Protein AF-A0A3N5TVV4-F1 (afdb_monomer_lite)

Structure (mmCIF, N/CA/C/O backbone):
data_AF-A0A3N5TVV4-F1
#
_entry.id   AF-A0A3N5TVV4-F1
#
loop_
_atom_site.group_PDB
_atom_site.id
_atom_site.type_symbol
_atom_site.label_atom_id
_atom_site.label_alt_id
_atom_site.label_comp_id
_atom_site.label_asym_id
_atom_site.label_entity_id
_atom_site.label_seq_id
_atom_site.pdbx_PDB_ins_code
_atom_site.Cartn_x
_atom_site.Cartn_y
_atom_site.Cartn_z
_atom_site.occupancy
_atom_site.B_iso_or_equiv
_atom_site.auth_seq_id
_atom_site.auth_comp_id
_atom_site.auth_asym_id
_atom_site.auth_atom_id
_atom_site.pdbx_PDB_model_num
ATOM 1 N N . MET A 1 1 ? 27.345 17.791 -16.452 1.00 72.62 1 MET A N 1
ATOM 2 C CA . MET A 1 1 ? 25.923 17.849 -16.060 1.00 72.62 1 MET A CA 1
ATOM 3 C C . MET A 1 1 ? 25.326 16.480 -16.303 1.00 72.62 1 MET A C 1
ATOM 5 O O . MET A 1 1 ? 25.605 15.904 -17.347 1.00 72.62 1 MET A O 1
ATOM 9 N N . THR A 1 2 ? 24.606 15.937 -15.328 1.00 82.25 2 THR A N 1
ATOM 10 C CA . THR A 1 2 ? 23.923 14.644 -15.451 1.00 82.25 2 THR A CA 1
ATOM 11 C C . THR A 1 2 ? 22.643 14.856 -16.248 1.00 82.25 2 THR A C 1
ATOM 13 O O . THR A 1 2 ? 21.845 15.701 -15.862 1.00 82.25 2 THR A O 1
ATOM 16 N N . THR A 1 3 ? 22.464 14.133 -17.352 1.00 88.31 3 THR A N 1
ATOM 17 C CA . THR A 1 3 ? 21.211 14.148 -18.117 1.00 88.31 3 THR A CA 1
ATOM 18 C C . THR A 1 3 ? 20.148 13.372 -17.349 1.00 88.31 3 THR A C 1
ATOM 20 O O . THR A 1 3 ? 20.366 12.211 -16.991 1.00 88.31 3 THR A O 1
ATOM 23 N N . TYR A 1 4 ? 19.012 14.002 -17.078 1.00 91.94 4 TYR A N 1
ATOM 24 C CA . TYR A 1 4 ? 17.874 13.350 -16.444 1.00 91.94 4 TYR A CA 1
ATOM 25 C C . TYR A 1 4 ? 17.132 12.468 -17.454 1.00 91.94 4 TYR A C 1
ATOM 27 O O . TYR A 1 4 ? 17.113 12.736 -18.652 1.00 91.94 4 TYR A O 1
ATOM 35 N N . ILE A 1 5 ? 16.475 11.407 -16.978 1.00 90.69 5 ILE A N 1
ATOM 36 C CA . ILE A 1 5 ? 15.809 10.419 -17.849 1.00 90.69 5 ILE A CA 1
ATOM 37 C C . ILE A 1 5 ? 14.730 11.077 -18.736 1.00 90.69 5 ILE A C 1
ATOM 39 O O . ILE A 1 5 ? 14.562 10.685 -19.887 1.00 90.69 5 ILE A O 1
ATOM 43 N N . HIS A 1 6 ? 14.052 12.115 -18.233 1.00 92.69 6 HIS A N 1
ATOM 44 C CA . HIS A 1 6 ? 13.034 12.866 -18.978 1.00 92.69 6 HIS A CA 1
ATOM 45 C C . HIS A 1 6 ? 13.604 13.788 -20.069 1.00 92.69 6 HIS A C 1
ATOM 47 O O . HIS A 1 6 ? 12.857 14.259 -20.920 1.00 92.69 6 HIS A O 1
ATOM 53 N N . GLU A 1 7 ? 14.913 14.049 -20.061 1.00 93.75 7 GLU A N 1
ATOM 54 C CA . GLU A 1 7 ? 15.602 14.846 -21.085 1.00 93.75 7 GLU A CA 1
ATOM 55 C C . GLU A 1 7 ? 16.043 13.986 -22.280 1.00 93.75 7 GLU A C 1
ATOM 57 O O . GLU A 1 7 ? 16.518 14.503 -23.294 1.00 93.75 7 GLU A O 1
ATOM 62 N N . LEU A 1 8 ? 15.906 12.661 -22.181 1.00 90.38 8 LEU A N 1
ATOM 63 C CA . LEU A 1 8 ? 16.237 11.749 -23.265 1.00 90.38 8 LEU A CA 1
ATOM 64 C C . LEU A 1 8 ? 15.207 11.876 -24.387 1.00 90.38 8 LEU A C 1
ATOM 66 O O . LEU A 1 8 ? 14.003 11.845 -24.155 1.00 90.38 8 LEU A O 1
ATOM 70 N N . LYS A 1 9 ? 15.682 11.922 -25.633 1.00 91.44 9 LYS A N 1
ATOM 71 C CA . LYS A 1 9 ? 14.825 12.004 -26.828 1.00 91.44 9 LYS A CA 1
ATOM 72 C C . LYS A 1 9 ? 13.802 10.865 -26.921 1.00 91.44 9 LYS A C 1
ATOM 74 O O . LYS A 1 9 ? 12.742 11.039 -27.510 1.00 91.44 9 LYS A O 1
ATOM 79 N N . GLU A 1 10 ? 14.147 9.699 -26.383 1.00 90.12 10 GLU A N 1
ATOM 80 C CA . GLU A 1 10 ? 13.284 8.518 -26.384 1.00 90.12 10 GLU A CA 1
ATOM 81 C C . GLU A 1 10 ? 12.282 8.511 -25.225 1.00 90.12 10 GLU A C 1
ATOM 83 O O . GLU A 1 10 ? 11.463 7.607 -25.163 1.00 90.12 10 GLU A O 1
ATOM 88 N N . TRP A 1 11 ? 12.292 9.496 -24.321 1.00 91.12 11 TRP A N 1
ATOM 89 C CA . TRP A 1 11 ? 11.277 9.606 -23.277 1.00 91.12 11 TRP A CA 1
ATOM 90 C C . TRP A 1 11 ? 9.881 9.859 -23.880 1.00 91.12 11 TRP A C 1
ATOM 92 O O . TRP A 1 11 ? 9.746 10.717 -24.754 1.00 91.12 11 TRP A O 1
ATOM 102 N N . PRO A 1 12 ? 8.815 9.178 -23.411 1.00 92.19 12 PRO A N 1
ATOM 103 C CA . PRO A 1 12 ? 8.775 8.109 -22.401 1.00 92.19 12 PRO A CA 1
ATOM 104 C C . PRO A 1 12 ? 8.835 6.686 -23.006 1.00 92.19 12 PRO A C 1
ATOM 106 O O . PRO A 1 12 ? 8.533 5.708 -22.327 1.00 92.19 12 PRO A O 1
ATOM 109 N N . GLY A 1 13 ? 9.158 6.551 -24.293 1.00 90.81 13 GLY A N 1
ATOM 110 C CA . GLY A 1 13 ? 9.218 5.303 -25.060 1.00 90.81 13 GLY A CA 1
ATOM 111 C C . GLY A 1 13 ? 10.400 4.399 -24.701 1.00 90.81 13 GLY A C 1
ATOM 112 O O . GLY A 1 13 ? 11.268 4.132 -25.529 1.00 90.81 13 GLY A O 1
ATOM 113 N N . PHE A 1 14 ? 10.418 3.898 -23.468 1.00 85.50 14 PHE A N 1
ATOM 114 C CA . PHE A 1 14 ? 11.456 2.995 -22.981 1.00 85.50 14 PHE A CA 1
ATOM 115 C C . PHE A 1 14 ? 11.518 1.682 -23.761 1.00 85.50 14 PHE A C 1
ATOM 117 O O . PHE A 1 14 ? 10.499 1.073 -24.089 1.00 85.50 14 PHE A O 1
ATOM 124 N N . ARG A 1 15 ? 12.742 1.188 -23.962 1.00 86.75 15 ARG A N 1
ATOM 125 C CA . ARG A 1 15 ? 13.019 -0.157 -24.475 1.00 86.75 15 ARG A CA 1
ATOM 126 C C . ARG A 1 15 ? 13.802 -0.925 -23.416 1.00 86.75 15 ARG A C 1
ATOM 128 O O . ARG A 1 15 ? 14.759 -0.394 -22.859 1.00 86.75 15 ARG A O 1
ATOM 135 N N . TRP A 1 16 ? 13.422 -2.169 -23.146 1.00 86.00 16 TRP A N 1
ATOM 136 C CA . TRP A 1 16 ? 14.130 -3.039 -22.204 1.00 86.00 16 TRP A CA 1
ATOM 137 C C . TRP A 1 16 ? 14.304 -4.445 -22.776 1.00 86.00 16 TRP A C 1
ATOM 139 O O . TRP A 1 16 ? 13.534 -4.885 -23.627 1.00 86.00 16 TRP A O 1
ATOM 149 N N . ASP A 1 17 ? 15.325 -5.160 -22.299 1.00 91.25 17 ASP A N 1
ATOM 150 C CA . ASP A 1 17 ? 15.506 -6.576 -22.617 1.00 91.25 17 ASP A CA 1
ATOM 151 C C . ASP A 1 17 ? 14.657 -7.423 -21.663 1.00 91.25 17 ASP A C 1
ATOM 153 O O . ASP A 1 17 ? 14.928 -7.521 -20.460 1.00 91.25 17 ASP A O 1
ATOM 157 N N . GLU A 1 18 ? 13.623 -8.057 -22.207 1.00 90.56 18 GLU A N 1
ATOM 158 C CA . GLU A 1 18 ? 12.730 -8.935 -21.454 1.00 90.56 18 GLU A CA 1
ATOM 159 C C . GLU A 1 18 ? 13.472 -10.073 -20.750 1.00 90.56 18 GLU A C 1
ATOM 161 O O . GLU A 1 18 ? 13.077 -10.466 -19.655 1.00 90.56 18 GLU A O 1
ATOM 166 N N . ARG A 1 19 ? 14.574 -10.579 -21.314 1.00 92.94 19 ARG A N 1
ATOM 167 C CA . ARG A 1 19 ? 15.352 -11.681 -20.722 1.00 92.94 19 ARG A CA 1
ATOM 168 C C . ARG A 1 19 ? 16.042 -11.238 -19.439 1.00 92.94 19 ARG A C 1
ATOM 170 O O . ARG A 1 19 ? 16.110 -12.003 -18.475 1.00 92.94 19 ARG A O 1
ATOM 177 N N . VAL A 1 20 ? 16.520 -9.993 -19.412 1.00 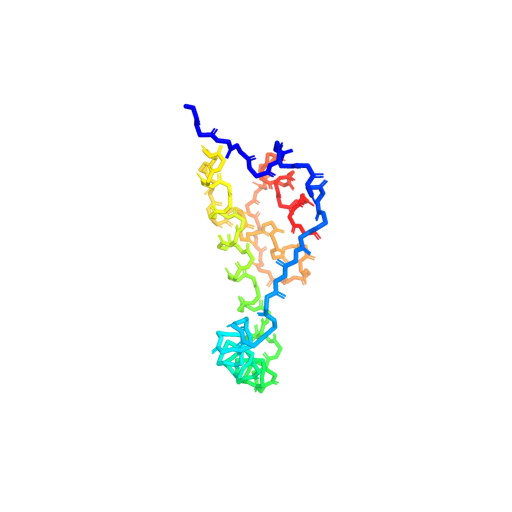92.00 20 VAL A N 1
ATOM 178 C CA . VAL A 1 20 ? 17.126 -9.387 -18.220 1.00 92.00 20 VAL A CA 1
ATOM 179 C C . VAL A 1 20 ? 16.054 -9.169 -17.154 1.00 92.00 20 VAL A C 1
ATOM 181 O O . VAL A 1 20 ? 16.234 -9.588 -16.010 1.00 92.00 20 VAL A O 1
ATOM 184 N N . GLY A 1 21 ? 14.904 -8.603 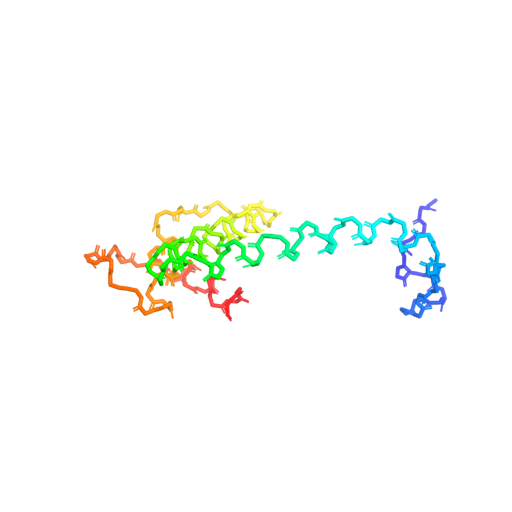-17.534 1.00 91.25 21 GLY A N 1
ATOM 185 C CA . GLY A 1 21 ? 13.779 -8.391 -16.618 1.00 91.25 21 GLY A CA 1
ATOM 186 C C . GLY A 1 21 ? 13.219 -9.698 -16.045 1.00 91.25 21 GLY A C 1
ATOM 187 O O . GLY A 1 21 ? 13.018 -9.818 -14.835 1.00 91.25 21 GLY A O 1
ATOM 188 N N . ALA A 1 22 ? 13.032 -10.715 -16.888 1.00 92.44 22 ALA A N 1
ATOM 189 C CA . ALA A 1 22 ? 12.461 -12.005 -16.510 1.00 92.44 22 ALA A CA 1
ATOM 190 C C . ALA A 1 22 ? 13.268 -12.709 -15.410 1.00 92.44 22 ALA A C 1
ATOM 192 O O . ALA A 1 22 ? 12.675 -13.284 -14.494 1.00 92.44 22 ALA A O 1
ATOM 193 N N . LYS A 1 23 ? 14.605 -12.604 -15.440 1.00 93.94 23 LYS A N 1
ATOM 194 C CA . LYS A 1 23 ? 15.490 -13.184 -14.415 1.00 93.94 23 LYS A CA 1
ATOM 195 C C . LYS A 1 23 ? 15.181 -12.663 -13.006 1.00 93.94 23 LYS A C 1
ATOM 197 O O . LYS A 1 23 ? 15.305 -13.413 -12.038 1.00 93.94 23 LYS A O 1
ATOM 202 N N . HIS A 1 24 ? 14.756 -11.406 -12.887 1.00 91.81 24 HIS A N 1
ATOM 203 C CA . HIS A 1 24 ? 14.401 -10.785 -11.610 1.00 91.81 24 HIS A CA 1
ATOM 204 C C . HIS A 1 24 ? 12.907 -10.907 -11.291 1.00 91.81 24 HIS A C 1
ATOM 206 O O . HIS A 1 24 ? 12.541 -11.169 -10.145 1.00 91.81 24 HIS A O 1
ATOM 212 N N . LEU A 1 25 ? 12.035 -10.782 -12.293 1.00 94.50 25 LEU A N 1
ATOM 213 C CA . LEU A 1 25 ? 10.585 -10.815 -12.098 1.00 94.50 25 LEU A CA 1
ATOM 214 C C . LEU A 1 25 ? 10.049 -12.214 -11.776 1.00 94.50 25 LEU A C 1
ATOM 216 O O . LEU A 1 25 ? 9.130 -12.335 -10.967 1.00 94.50 25 LEU A O 1
ATOM 220 N N . ALA A 1 26 ? 10.618 -13.274 -12.356 1.00 94.94 26 ALA A N 1
ATOM 221 C CA . ALA A 1 26 ? 10.172 -14.646 -12.108 1.00 94.94 26 ALA A CA 1
ATOM 222 C C . ALA A 1 26 ? 10.195 -15.039 -10.613 1.00 94.94 26 ALA A C 1
ATOM 224 O O . ALA A 1 26 ? 9.155 -15.466 -10.097 1.00 94.94 26 ALA A O 1
ATOM 225 N N . PRO A 1 27 ? 11.304 -14.860 -9.862 1.00 96.50 27 PRO A N 1
ATOM 226 C CA . PRO A 1 27 ? 11.317 -15.190 -8.438 1.00 96.50 27 PRO A CA 1
ATOM 227 C C . PRO A 1 27 ? 10.405 -14.280 -7.603 1.00 96.50 27 PRO A C 1
ATOM 229 O O . PRO A 1 27 ? 9.856 -14.739 -6.600 1.00 96.50 27 PRO A O 1
ATOM 232 N N . VAL A 1 28 ? 10.209 -13.017 -8.000 1.00 97.06 28 VAL A N 1
ATOM 233 C CA . VAL A 1 28 ? 9.267 -12.103 -7.330 1.00 97.06 28 VAL A CA 1
ATOM 234 C C . VAL A 1 28 ? 7.834 -12.600 -7.500 1.00 97.06 28 VAL A C 1
ATOM 236 O O . VAL A 1 28 ? 7.152 -12.819 -6.499 1.00 97.06 28 VAL A O 1
ATOM 239 N N . ARG A 1 29 ? 7.406 -12.887 -8.737 1.00 96.62 29 ARG A N 1
ATOM 240 C CA . ARG A 1 29 ? 6.066 -13.426 -9.021 1.00 96.62 29 ARG A CA 1
ATOM 241 C C . ARG A 1 29 ? 5.810 -14.741 -8.294 1.00 96.62 29 ARG A C 1
ATOM 243 O O . ARG A 1 29 ? 4.735 -14.930 -7.735 1.00 96.62 29 ARG A O 1
ATOM 250 N N . HIS A 1 30 ? 6.802 -15.629 -8.235 1.00 97.38 30 HIS A N 1
ATOM 251 C CA . HIS A 1 30 ? 6.665 -16.880 -7.493 1.00 97.38 30 HIS A CA 1
ATOM 252 C C . HIS A 1 30 ? 6.428 -16.640 -5.990 1.00 97.38 30 HIS A C 1
ATOM 254 O O . HIS A 1 30 ? 5.555 -17.267 -5.391 1.00 97.38 30 HIS A O 1
ATOM 260 N N . ARG A 1 31 ? 7.161 -15.707 -5.364 1.00 97.50 31 ARG A N 1
ATOM 261 C CA . ARG A 1 31 ? 6.942 -15.345 -3.951 1.00 97.50 31 ARG A CA 1
ATOM 262 C C . ARG A 1 31 ? 5.584 -14.682 -3.731 1.00 97.50 31 ARG A C 1
ATOM 264 O O . ARG A 1 31 ? 4.913 -15.034 -2.765 1.00 97.50 31 ARG A O 1
ATOM 271 N N . GLN A 1 32 ? 5.178 -13.789 -4.632 1.00 97.12 32 GLN A N 1
ATOM 272 C CA . GLN A 1 32 ? 3.876 -13.127 -4.590 1.00 97.12 32 GLN A CA 1
ATOM 273 C C . GLN A 1 32 ? 2.734 -14.147 -4.658 1.00 97.12 32 GLN A C 1
ATOM 275 O O . GLN A 1 32 ? 1.845 -14.119 -3.815 1.00 97.12 32 GLN A O 1
ATOM 280 N N . GLY A 1 33 ? 2.800 -15.111 -5.582 1.00 97.06 33 GLY A N 1
ATOM 281 C CA . GLY A 1 33 ? 1.798 -16.175 -5.686 1.00 97.06 33 GLY A CA 1
ATOM 282 C C . GLY A 1 33 ? 1.684 -17.012 -4.408 1.00 97.06 33 GLY A C 1
ATOM 283 O O . GLY A 1 33 ? 0.580 -17.272 -3.938 1.00 97.06 33 GLY A O 1
ATOM 284 N N . ARG A 1 34 ? 2.812 -17.374 -3.778 1.00 97.19 34 ARG A N 1
ATOM 285 C CA . ARG A 1 34 ? 2.784 -18.088 -2.486 1.00 97.19 34 ARG A CA 1
ATOM 286 C C . ARG A 1 34 ? 2.190 -17.254 -1.354 1.00 97.19 34 ARG A C 1
ATOM 288 O O . ARG A 1 34 ? 1.557 -17.822 -0.470 1.00 97.19 34 ARG A O 1
ATOM 295 N N . LEU A 1 35 ? 2.435 -15.944 -1.341 1.00 94.94 35 LEU A N 1
ATOM 296 C CA . LEU A 1 35 ? 1.837 -15.043 -0.359 1.00 94.94 35 LEU A CA 1
ATOM 297 C C . LEU A 1 35 ? 0.319 -14.993 -0.543 1.00 94.94 35 LEU A C 1
ATOM 299 O O . LEU A 1 35 ? -0.401 -15.241 0.416 1.00 94.94 35 LEU A O 1
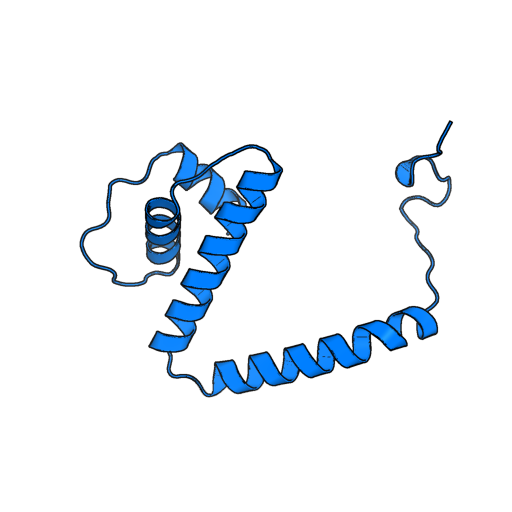ATOM 303 N N . ILE A 1 36 ? -0.152 -14.755 -1.770 1.00 93.12 36 ILE A N 1
ATOM 304 C CA . ILE A 1 36 ? -1.585 -14.694 -2.094 1.00 93.12 36 ILE A CA 1
ATOM 305 C C . ILE A 1 36 ? -2.277 -16.006 -1.716 1.00 93.12 36 ILE A C 1
ATOM 307 O O . ILE A 1 36 ? -3.248 -15.977 -0.970 1.00 93.12 36 ILE A O 1
ATOM 311 N N . GLY A 1 37 ? -1.726 -17.155 -2.116 1.00 93.88 37 GLY A N 1
ATOM 312 C CA . GLY A 1 37 ? -2.321 -18.450 -1.775 1.00 93.88 37 GLY A CA 1
ATOM 313 C C . GLY A 1 37 ? -2.397 -18.710 -0.263 1.00 93.88 37 GLY A C 1
ATOM 314 O O . GLY A 1 37 ? -3.360 -19.298 0.218 1.00 93.88 37 GLY A O 1
ATOM 315 N N . ARG A 1 38 ? -1.420 -18.235 0.525 1.00 93.19 38 ARG A N 1
ATOM 316 C CA . ARG A 1 38 ? -1.493 -18.304 1.998 1.00 93.19 38 ARG A CA 1
ATOM 317 C C . ARG A 1 38 ? -2.537 -17.350 2.565 1.00 93.19 38 ARG A C 1
ATOM 319 O O . ARG A 1 38 ? -3.245 -17.732 3.486 1.00 93.19 38 ARG A O 1
ATO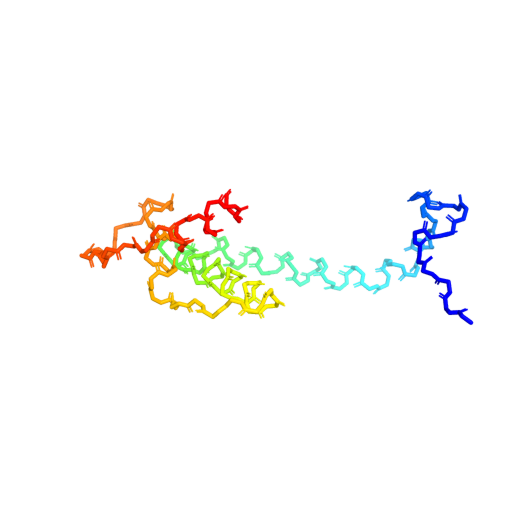M 326 N N . MET A 1 39 ? -2.633 -16.141 2.017 1.00 93.00 39 MET A N 1
ATOM 327 C CA . MET A 1 39 ? -3.628 -15.141 2.411 1.00 93.00 39 MET A CA 1
ATOM 328 C C . MET A 1 39 ? -5.060 -15.609 2.133 1.00 93.00 39 MET A C 1
ATOM 330 O O . MET A 1 39 ? -5.955 -15.317 2.917 1.00 93.00 39 MET A O 1
ATOM 334 N N . GLU A 1 40 ? -5.281 -16.355 1.050 1.00 90.56 40 GLU A N 1
ATOM 335 C CA . GLU A 1 40 ? -6.579 -16.960 0.721 1.00 90.56 40 GLU A CA 1
ATOM 336 C C . GLU A 1 40 ? -6.981 -18.075 1.690 1.00 90.56 40 GLU A C 1
ATOM 338 O O . GLU A 1 40 ? -8.168 -18.277 1.928 1.00 90.56 40 GLU A O 1
ATOM 343 N N . ALA A 1 41 ? -6.005 -18.770 2.279 1.00 91.50 41 ALA A N 1
ATOM 344 C CA . ALA A 1 41 ? -6.251 -19.781 3.302 1.00 91.50 41 ALA A CA 1
ATOM 345 C C . ALA A 1 41 ? -6.549 -19.183 4.692 1.00 91.50 41 ALA A C 1
ATOM 347 O O . ALA A 1 41 ? -6.976 -19.910 5.590 1.00 91.50 41 ALA A O 1
ATOM 348 N N . LEU A 1 42 ? -6.316 -17.880 4.899 1.00 89.94 42 LEU A N 1
ATOM 349 C CA . LEU A 1 42 ? -6.684 -17.195 6.138 1.00 89.94 42 LEU A CA 1
ATOM 350 C C . LEU A 1 42 ? -8.192 -16.921 6.178 1.00 89.94 42 LEU A C 1
ATOM 352 O O . LEU A 1 42 ? -8.817 -16.606 5.167 1.00 89.94 42 LEU A O 1
ATOM 356 N N . GLY A 1 43 ? -8.775 -16.968 7.377 1.00 90.56 43 GLY A N 1
ATOM 357 C CA . GLY A 1 43 ? -10.151 -16.515 7.584 1.00 90.56 43 GLY A CA 1
ATOM 358 C C . GLY A 1 43 ? -10.316 -15.016 7.298 1.00 90.56 43 GLY A C 1
ATOM 359 O O . GLY A 1 43 ? -9.366 -14.239 7.428 1.00 90.56 43 GLY A O 1
ATOM 360 N N . PHE A 1 44 ? -11.543 -14.599 6.962 1.00 86.50 44 PHE A N 1
ATOM 361 C CA . PHE A 1 44 ? -11.863 -13.220 6.564 1.00 86.50 44 PHE A CA 1
ATOM 362 C C . PHE A 1 44 ? -11.349 -12.153 7.540 1.00 86.50 44 PHE A C 1
ATOM 364 O O . PHE A 1 44 ? -10.792 -11.154 7.095 1.00 86.50 44 PHE A O 1
ATOM 371 N N . GLY A 1 45 ? -11.463 -12.381 8.854 1.00 89.56 45 GLY A N 1
ATOM 372 C CA . GLY A 1 45 ? -10.986 -11.432 9.866 1.00 89.56 45 GLY A CA 1
ATOM 373 C C . GLY A 1 45 ? -9.469 -11.221 9.837 1.00 89.56 45 GLY A C 1
ATOM 374 O O . GLY A 1 45 ? -9.007 -10.086 9.815 1.00 89.56 45 GLY A O 1
ATOM 375 N N . LEU A 1 46 ? -8.685 -12.303 9.753 1.00 90.62 46 LEU A N 1
ATOM 376 C CA . LEU A 1 46 ? -7.220 -12.209 9.676 1.00 90.62 46 LEU A CA 1
ATOM 377 C C . LEU A 1 46 ? -6.762 -11.556 8.370 1.00 90.62 46 LEU A C 1
ATOM 379 O O . LEU A 1 46 ? -5.796 -10.796 8.364 1.00 90.62 46 LEU A O 1
ATOM 383 N N . ARG A 1 47 ? -7.465 -11.828 7.264 1.00 91.75 47 ARG A N 1
ATOM 384 C CA . ARG A 1 47 ? -7.191 -11.176 5.982 1.00 91.75 47 ARG A CA 1
ATOM 385 C C . ARG A 1 47 ? -7.485 -9.676 6.041 1.00 91.75 47 ARG A C 1
ATOM 387 O O . ARG A 1 47 ? -6.670 -8.901 5.551 1.00 91.75 47 ARG A O 1
ATOM 394 N N . ALA A 1 48 ? -8.610 -9.278 6.634 1.00 91.44 48 ALA A N 1
ATOM 395 C CA . ALA A 1 48 ? -8.969 -7.872 6.801 1.00 91.44 48 ALA A CA 1
ATOM 396 C C . ALA A 1 48 ? -7.953 -7.128 7.680 1.00 91.44 48 ALA A C 1
ATOM 398 O O . ALA A 1 48 ? -7.485 -6.064 7.289 1.00 91.44 48 ALA A O 1
ATOM 399 N N . GLU A 1 49 ? -7.528 -7.721 8.800 1.00 92.81 49 GLU A N 1
ATOM 400 C CA . GLU A 1 49 ? -6.516 -7.113 9.675 1.00 92.81 49 GLU A CA 1
ATOM 401 C C . GLU A 1 49 ? -5.159 -6.970 8.977 1.00 92.81 49 GLU A C 1
ATOM 403 O O . GLU A 1 49 ? -4.501 -5.940 9.099 1.00 92.81 49 GLU A O 1
ATOM 408 N N . ALA A 1 50 ? -4.746 -7.972 8.196 1.00 93.94 50 ALA A N 1
ATOM 409 C CA . ALA A 1 50 ? -3.513 -7.887 7.421 1.00 93.94 50 ALA A CA 1
ATOM 410 C C . ALA A 1 50 ? -3.569 -6.759 6.377 1.00 93.94 50 ALA A C 1
ATOM 412 O O . ALA A 1 50 ? -2.605 -6.011 6.242 1.00 93.94 50 ALA A O 1
ATOM 413 N N . VAL A 1 51 ? -4.699 -6.605 5.675 1.00 93.25 51 VAL A N 1
ATOM 414 C CA . VAL A 1 51 ? -4.908 -5.498 4.725 1.00 93.25 51 VAL A CA 1
ATOM 415 C C . VAL A 1 51 ? -4.871 -4.153 5.446 1.00 93.25 51 VAL A C 1
ATOM 417 O O . VAL A 1 51 ? -4.160 -3.254 5.004 1.00 93.25 51 VAL A O 1
ATOM 420 N N . LEU A 1 52 ? -5.576 -4.026 6.572 1.00 95.25 52 LEU A N 1
ATOM 421 C CA . LEU A 1 52 ? -5.574 -2.814 7.386 1.00 95.25 52 LEU A CA 1
ATOM 422 C C . LEU A 1 52 ? -4.154 -2.434 7.824 1.00 95.25 52 LEU A C 1
ATOM 424 O O . LEU A 1 52 ? -3.752 -1.280 7.679 1.00 95.25 52 LEU A O 1
ATOM 428 N N . ALA A 1 53 ? -3.382 -3.401 8.322 1.00 95.75 53 ALA A N 1
ATOM 429 C CA . ALA A 1 53 ? -2.007 -3.184 8.752 1.00 95.75 53 ALA A CA 1
ATOM 430 C C . ALA A 1 53 ? -1.099 -2.747 7.593 1.00 95.75 53 ALA A C 1
ATOM 432 O O . ALA A 1 53 ? -0.323 -1.807 7.757 1.00 95.75 53 ALA A O 1
ATOM 433 N N . THR A 1 54 ? -1.215 -3.390 6.424 1.00 95.75 54 THR A N 1
ATOM 434 C CA . THR A 1 54 ? -0.439 -3.023 5.231 1.00 95.75 54 THR A CA 1
ATOM 435 C C . THR A 1 54 ? -0.766 -1.611 4.762 1.00 95.75 54 THR A C 1
ATOM 437 O O . THR A 1 54 ? 0.145 -0.807 4.626 1.00 95.75 54 THR A O 1
ATOM 440 N N . LEU A 1 55 ? -2.047 -1.272 4.595 1.00 96.62 55 LEU A N 1
ATOM 441 C CA . LEU A 1 55 ? -2.446 0.060 4.131 1.00 96.62 55 LEU A CA 1
ATOM 442 C C . LEU A 1 55 ? -2.066 1.160 5.129 1.00 96.62 55 LEU A C 1
ATOM 444 O O . LEU A 1 55 ? -1.653 2.242 4.726 1.00 96.62 55 LEU A O 1
ATOM 448 N N . THR A 1 56 ? -2.166 0.879 6.432 1.00 96.62 56 THR A N 1
ATOM 449 C CA . THR A 1 56 ? -1.720 1.815 7.475 1.00 96.62 56 THR A CA 1
ATOM 450 C C . THR A 1 56 ? -0.235 2.122 7.328 1.00 96.62 56 THR A C 1
ATOM 452 O O . THR A 1 56 ? 0.162 3.284 7.376 1.00 96.62 56 THR A O 1
ATOM 455 N N . GLU A 1 57 ? 0.587 1.088 7.154 1.00 97.75 57 GLU A N 1
ATOM 456 C CA . GLU A 1 57 ? 2.026 1.263 6.988 1.00 97.75 57 GLU A CA 1
ATOM 457 C C . GLU A 1 57 ? 2.351 1.985 5.676 1.00 97.75 57 GLU A C 1
ATOM 459 O O . GLU A 1 57 ? 3.162 2.905 5.687 1.00 97.75 57 GLU A O 1
ATOM 464 N N . ASP A 1 58 ? 1.681 1.636 4.575 1.00 96.88 58 ASP A N 1
ATOM 465 C CA . ASP A 1 58 ? 1.897 2.263 3.269 1.00 96.88 58 ASP A CA 1
ATOM 466 C C . ASP A 1 58 ? 1.595 3.766 3.304 1.00 96.88 58 ASP A C 1
ATOM 468 O O . ASP A 1 58 ? 2.387 4.555 2.785 1.00 96.88 58 ASP A O 1
ATOM 472 N N . VAL A 1 59 ? 0.499 4.180 3.952 1.00 96.44 59 VAL A N 1
ATOM 473 C CA . VAL A 1 59 ? 0.153 5.602 4.118 1.00 96.44 59 VAL A CA 1
ATOM 474 C C . VAL A 1 59 ? 1.198 6.311 4.975 1.00 96.44 59 VAL A C 1
ATOM 476 O O . VAL A 1 59 ? 1.762 7.306 4.531 1.00 96.44 59 VAL A O 1
ATOM 479 N N . VAL A 1 60 ? 1.517 5.782 6.162 1.00 96.62 60 VAL A N 1
ATOM 480 C CA . VAL A 1 60 ? 2.497 6.407 7.067 1.00 96.62 60 VAL A CA 1
ATOM 481 C C . VAL A 1 60 ? 3.862 6.537 6.388 1.00 96.62 60 VAL A C 1
ATOM 483 O O . VAL A 1 60 ? 4.459 7.609 6.408 1.00 96.62 60 VAL A O 1
ATOM 486 N N . LYS A 1 61 ? 4.348 5.475 5.739 1.00 97.25 61 LYS A N 1
ATOM 487 C CA . LYS A 1 61 ? 5.673 5.466 5.106 1.00 97.25 61 LYS A CA 1
ATOM 488 C C . LYS A 1 61 ? 5.743 6.288 3.833 1.00 97.25 61 LYS A C 1
ATOM 490 O O . LYS A 1 61 ? 6.775 6.908 3.593 1.00 97.25 61 LYS A O 1
ATOM 495 N N . SER A 1 62 ? 4.672 6.341 3.048 1.00 95.94 62 SER A N 1
ATOM 496 C CA . SER A 1 62 ? 4.627 7.221 1.877 1.00 95.94 62 SER A CA 1
ATOM 497 C C . SER A 1 62 ? 4.587 8.688 2.299 1.00 95.94 62 SER A C 1
ATOM 499 O O . SER A 1 62 ? 5.321 9.495 1.744 1.00 95.94 62 SER A O 1
ATOM 501 N N . SER A 1 63 ? 3.815 9.029 3.333 1.00 95.06 63 SER A N 1
ATOM 502 C CA . SER A 1 63 ? 3.793 10.382 3.896 1.00 95.06 63 SER A CA 1
ATOM 503 C C . SER A 1 63 ? 5.141 10.800 4.487 1.00 95.06 63 SER A C 1
ATOM 505 O O . SER A 1 63 ? 5.578 11.921 4.243 1.00 95.06 63 SER A O 1
ATOM 507 N N . GLU A 1 64 ? 5.855 9.896 5.170 1.00 96.56 64 GLU A N 1
ATOM 508 C CA . GLU A 1 64 ? 7.204 10.173 5.690 1.00 96.56 64 GLU A CA 1
ATOM 509 C C . GLU A 1 64 ? 8.191 10.574 4.576 1.00 96.56 64 GLU A C 1
ATOM 511 O O . GLU A 1 64 ? 9.051 11.426 4.802 1.00 96.56 64 GLU A O 1
ATOM 516 N N . ILE A 1 65 ? 8.066 9.998 3.371 1.00 96.69 65 ILE A N 1
ATOM 517 C CA . ILE A 1 65 ? 8.900 10.359 2.208 1.00 96.69 65 ILE A CA 1
ATOM 518 C C . ILE A 1 65 ? 8.648 11.810 1.780 1.00 96.69 65 ILE A C 1
ATOM 520 O O . ILE A 1 65 ? 9.589 12.510 1.406 1.00 96.69 65 ILE A O 1
ATOM 524 N N . GLU A 1 66 ? 7.404 12.272 1.899 1.00 94.44 66 GLU A N 1
ATOM 525 C CA . GLU A 1 66 ? 6.991 13.648 1.602 1.00 94.44 66 GLU A CA 1
ATOM 526 C C . GLU A 1 66 ? 7.256 14.621 2.771 1.00 94.44 66 GLU A C 1
ATOM 528 O O . GLU A 1 66 ? 6.966 15.812 2.674 1.00 94.44 66 GLU A O 1
ATOM 533 N N . GLY A 1 67 ? 7.838 14.137 3.876 1.00 95.31 67 GLY A N 1
ATOM 534 C CA . GLY A 1 67 ? 8.148 14.930 5.071 1.00 95.31 67 GLY A CA 1
ATOM 535 C C . GLY A 1 67 ? 7.001 15.048 6.080 1.00 95.31 67 GLY A C 1
ATOM 536 O O . GLY A 1 67 ? 7.128 15.779 7.062 1.00 95.31 67 GLY A O 1
ATOM 537 N N . GLU A 1 68 ? 5.907 14.316 5.876 1.00 93.69 68 GLU A N 1
ATOM 538 C CA . GLU A 1 68 ? 4.726 14.312 6.739 1.00 93.69 68 GLU A CA 1
ATOM 539 C C . GLU A 1 68 ? 4.806 13.164 7.758 1.00 93.69 68 GLU A C 1
ATOM 541 O O . GLU A 1 68 ? 4.828 11.986 7.397 1.00 93.69 68 GLU A O 1
ATOM 546 N N . ILE A 1 69 ? 4.818 13.493 9.053 1.00 94.75 69 ILE A N 1
ATOM 547 C CA . ILE A 1 69 ? 4.803 12.500 10.137 1.00 94.75 69 ILE A CA 1
ATOM 548 C C . ILE A 1 69 ? 3.377 12.369 10.669 1.00 94.75 69 ILE A C 1
ATOM 550 O O . ILE A 1 69 ? 2.895 13.234 11.400 1.00 94.75 69 ILE A O 1
ATOM 554 N N . LEU A 1 70 ? 2.706 11.280 10.299 1.00 93.62 70 LEU A N 1
ATOM 555 C CA . LEU A 1 70 ? 1.318 11.021 10.677 1.00 93.62 70 LEU A CA 1
ATOM 556 C C . LEU A 1 70 ? 1.221 10.103 11.899 1.00 93.62 70 LEU A C 1
ATOM 558 O O . LEU A 1 70 ? 2.022 9.184 12.075 1.00 93.62 70 LEU A O 1
ATOM 562 N N . ASP A 1 71 ? 0.192 10.313 12.720 1.00 93.38 71 ASP A N 1
ATOM 563 C CA . ASP A 1 71 ? -0.137 9.397 13.810 1.00 93.38 71 ASP A CA 1
ATOM 564 C C . ASP A 1 71 ? -0.692 8.081 13.243 1.00 93.38 71 ASP A C 1
ATOM 566 O O . ASP A 1 71 ? -1.756 8.039 12.616 1.00 93.38 71 ASP A O 1
ATOM 570 N N . LYS A 1 72 ? 0.043 6.992 13.482 1.00 94.12 72 LYS A N 1
ATOM 571 C CA . LYS A 1 72 ? -0.275 5.659 12.968 1.00 94.12 72 LYS A CA 1
ATOM 572 C C . LYS A 1 72 ? -1.633 5.138 13.441 1.00 94.12 72 LYS A C 1
ATOM 574 O O . LYS A 1 72 ? -2.320 4.477 12.662 1.00 94.12 72 LYS A O 1
ATOM 579 N N . ASP A 1 73 ? -2.033 5.418 14.678 1.00 92.44 73 ASP A N 1
ATOM 580 C CA . ASP A 1 73 ? -3.295 4.920 15.230 1.00 92.44 73 ASP A CA 1
ATOM 581 C C . ASP A 1 73 ? -4.491 5.679 14.644 1.00 92.44 73 ASP A C 1
ATOM 583 O O . ASP A 1 73 ? -5.536 5.077 14.362 1.00 92.44 73 ASP A O 1
ATOM 587 N N . ILE A 1 74 ? -4.327 6.978 14.370 1.00 91.75 74 ILE A N 1
ATOM 588 C CA . ILE A 1 74 ? -5.347 7.777 13.675 1.00 91.75 74 ILE A CA 1
ATOM 589 C C . ILE A 1 74 ? -5.470 7.338 12.209 1.00 91.75 74 ILE A C 1
ATOM 591 O O . ILE A 1 74 ? -6.587 7.117 11.734 1.00 91.75 74 ILE A O 1
ATOM 595 N N . VAL A 1 75 ? -4.348 7.132 11.505 1.00 94.00 75 VAL A N 1
ATOM 596 C CA . VAL A 1 75 ? -4.337 6.608 10.123 1.00 94.00 75 VAL A CA 1
ATOM 597 C C . VAL A 1 75 ? -5.014 5.237 10.059 1.00 94.00 75 VAL A C 1
ATOM 599 O O . VAL A 1 75 ? -5.915 5.029 9.245 1.00 94.00 75 VAL A O 1
ATOM 602 N N . ARG A 1 76 ? -4.653 4.317 10.963 1.00 93.88 76 ARG A N 1
ATOM 603 C CA . ARG A 1 76 ? -5.279 2.991 11.054 1.00 93.88 76 ARG A CA 1
ATOM 604 C C . ARG A 1 76 ? -6.787 3.098 11.257 1.00 93.88 76 ARG A C 1
ATOM 606 O O . ARG A 1 76 ? -7.548 2.414 10.580 1.00 93.88 76 ARG A O 1
ATOM 613 N N . SER A 1 77 ? -7.225 3.969 12.162 1.00 91.44 77 SER A N 1
ATOM 614 C CA . SER A 1 77 ? -8.647 4.185 12.448 1.00 91.44 77 SER A CA 1
ATOM 615 C C . SER A 1 77 ? -9.408 4.713 11.225 1.00 91.44 77 SER A C 1
ATOM 617 O O . SER A 1 77 ? -10.507 4.240 10.924 1.00 91.44 77 SER A O 1
ATOM 619 N N . SER A 1 78 ? -8.808 5.647 10.481 1.00 91.88 78 SER A N 1
ATOM 620 C CA . SER A 1 78 ? -9.370 6.193 9.240 1.00 91.88 78 SER A CA 1
ATOM 621 C C . SER A 1 78 ? -9.541 5.117 8.160 1.00 91.88 78 SER A C 1
ATOM 623 O O . SER A 1 78 ? -10.626 4.960 7.588 1.00 91.88 78 SER A O 1
ATOM 625 N N . ILE A 1 79 ? -8.503 4.306 7.939 1.00 93.88 79 ILE A N 1
ATOM 626 C CA . ILE A 1 79 ? -8.513 3.224 6.947 1.00 93.88 79 ILE A CA 1
ATOM 627 C C . ILE A 1 79 ? -9.518 2.137 7.335 1.00 93.88 79 ILE A C 1
ATOM 629 O O . ILE A 1 79 ? -10.314 1.714 6.499 1.00 93.88 79 ILE A O 1
ATOM 633 N N . ALA A 1 80 ? -9.542 1.711 8.598 1.00 92.81 80 ALA A N 1
ATOM 634 C CA . ALA A 1 80 ? -10.481 0.698 9.078 1.00 92.81 80 ALA A CA 1
ATOM 635 C C . ALA A 1 80 ? -11.943 1.110 8.846 1.00 92.81 80 ALA A C 1
ATOM 637 O O . ALA A 1 80 ? -12.749 0.295 8.393 1.00 92.81 80 ALA A O 1
ATOM 638 N N . ARG A 1 81 ? -12.269 2.393 9.064 1.00 89.44 81 ARG A N 1
ATOM 639 C CA . ARG A 1 81 ? -13.593 2.947 8.751 1.00 89.44 81 ARG A CA 1
ATOM 640 C C . ARG A 1 81 ? -13.917 2.851 7.259 1.00 89.44 81 ARG A C 1
ATOM 642 O O . ARG A 1 81 ? -15.032 2.469 6.912 1.00 89.44 81 ARG A O 1
ATOM 649 N N . ARG A 1 82 ? -12.960 3.156 6.374 1.00 88.94 82 ARG A N 1
ATOM 650 C CA . ARG A 1 82 ? -13.137 3.034 4.912 1.00 88.94 82 ARG A CA 1
ATOM 651 C C . ARG A 1 82 ? -13.278 1.581 4.453 1.00 88.94 82 ARG A C 1
ATOM 653 O O . ARG A 1 82 ? -14.033 1.311 3.526 1.00 88.94 82 ARG A O 1
ATOM 660 N N . LEU A 1 83 ? -12.620 0.645 5.136 1.00 90.38 83 LEU A N 1
ATOM 661 C CA . LEU A 1 83 ? -12.762 -0.796 4.904 1.00 90.38 83 LEU A CA 1
ATOM 662 C C . LEU A 1 83 ? -14.060 -1.387 5.488 1.00 90.38 83 LEU A C 1
ATOM 664 O O . LEU A 1 83 ? -14.316 -2.577 5.307 1.00 90.38 83 LEU A O 1
ATOM 668 N N . GLY A 1 84 ? -14.876 -0.590 6.188 1.00 89.25 84 GLY A N 1
ATOM 669 C CA . GLY A 1 84 ? -16.111 -1.052 6.827 1.00 89.25 84 GLY A CA 1
ATOM 670 C C . GLY A 1 84 ? -15.875 -2.003 8.005 1.00 89.25 84 GLY A C 1
ATOM 671 O O . GLY A 1 84 ? -16.738 -2.825 8.309 1.00 89.25 84 GLY A O 1
ATOM 672 N N . MET A 1 85 ? -14.704 -1.929 8.643 1.00 90.00 85 MET A N 1
ATOM 673 C CA . MET A 1 85 ? -14.360 -2.756 9.800 1.00 90.00 85 MET A CA 1
ATOM 674 C C . MET A 1 85 ? -14.948 -2.159 11.083 1.00 90.00 85 MET A C 1
ATOM 676 O O . MET A 1 85 ? -14.821 -0.960 11.334 1.00 90.00 85 MET A O 1
ATOM 680 N N . ASP A 1 86 ? -15.556 -3.003 11.917 1.00 78.94 86 ASP A N 1
ATOM 681 C CA . ASP A 1 86 ? -16.018 -2.610 13.249 1.00 78.94 86 ASP A CA 1
ATOM 682 C C . ASP A 1 86 ? -14.854 -2.692 14.247 1.00 78.94 86 ASP A C 1
ATOM 684 O O . ASP A 1 86 ? -14.423 -3.781 14.629 1.00 78.94 86 ASP A O 1
ATOM 688 N N . ILE A 1 87 ? -14.306 -1.534 14.619 1.00 72.75 87 ILE A N 1
ATOM 689 C CA . ILE A 1 87 ? -13.161 -1.416 15.537 1.00 72.75 87 ILE A CA 1
ATOM 690 C C . ILE A 1 87 ? -13.484 -0.622 16.815 1.00 72.75 87 ILE A C 1
ATOM 692 O O . ILE A 1 87 ? -12.579 -0.220 17.543 1.00 72.75 87 ILE A O 1
ATOM 696 N N . GLY A 1 88 ? -14.769 -0.433 17.141 1.00 71.19 88 GLY A N 1
ATOM 697 C CA . GLY A 1 88 ? -15.194 0.264 18.359 1.00 71.19 88 GLY A CA 1
ATOM 698 C C . GLY A 1 88 ? -15.065 1.793 18.289 1.00 71.19 88 GLY A C 1
ATOM 699 O O . GLY A 1 88 ? -15.262 2.401 17.238 1.00 71.19 88 GLY A O 1
ATOM 700 N N . ALA A 1 89 ? -14.807 2.440 19.433 1.00 58.75 89 ALA A N 1
ATOM 701 C CA . ALA A 1 89 ? -14.781 3.901 19.535 1.00 58.75 89 ALA A CA 1
ATOM 702 C C . ALA A 1 89 ? -13.572 4.496 18.795 1.00 58.75 89 ALA A C 1
ATOM 704 O O . ALA A 1 89 ? -12.434 4.404 19.252 1.00 58.75 89 ALA A O 1
ATOM 705 N 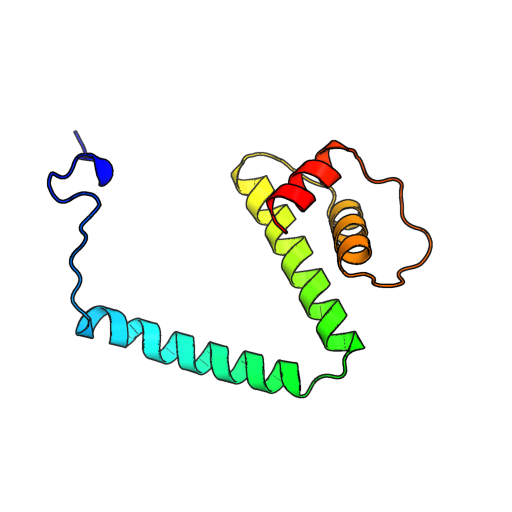N . LEU A 1 90 ? -13.844 5.126 17.654 1.00 62.28 90 LEU A N 1
ATOM 706 C CA . LEU A 1 90 ? -12.854 5.806 16.827 1.00 62.28 90 LEU A CA 1
ATOM 707 C C . LEU A 1 90 ? -12.485 7.156 17.451 1.00 62.28 90 LEU A C 1
ATOM 709 O O . LEU A 1 90 ? -13.366 7.952 17.791 1.00 62.28 90 LEU A O 1
ATOM 713 N N . ALA A 1 91 ? -11.186 7.442 17.556 1.00 63.31 91 ALA A N 1
ATOM 714 C CA . ALA A 1 91 ? -10.730 8.803 17.811 1.00 63.31 91 ALA A CA 1
ATOM 715 C C . ALA A 1 91 ? -11.208 9.726 16.668 1.00 63.31 91 ALA A C 1
ATOM 717 O O . ALA A 1 91 ? -11.282 9.278 15.517 1.00 63.31 91 ALA A O 1
ATOM 718 N N . PRO A 1 92 ? -11.548 11.001 16.939 1.00 63.91 92 PRO A N 1
ATOM 719 C CA . PRO A 1 92 ? -11.879 11.945 15.881 1.00 63.91 92 PRO A CA 1
ATOM 720 C C . PRO A 1 92 ? -10.687 12.058 14.929 1.00 63.91 92 PRO A C 1
ATOM 722 O O . PRO A 1 92 ? -9.596 12.437 15.349 1.00 63.91 92 PRO A O 1
ATOM 725 N N . ALA A 1 93 ? -10.886 11.705 13.662 1.00 67.06 93 ALA A N 1
ATOM 726 C CA . ALA A 1 93 ? -9.825 11.801 12.675 1.00 67.06 93 ALA A CA 1
ATOM 727 C C . ALA A 1 93 ? -9.577 13.269 12.303 1.00 67.06 93 ALA A C 1
ATOM 729 O O . ALA A 1 93 ? -10.518 14.025 12.038 1.00 67.06 93 ALA A O 1
ATOM 730 N N . ASP A 1 94 ? -8.304 13.661 12.284 1.00 80.00 94 ASP A N 1
ATOM 731 C CA . ASP A 1 94 ? -7.870 14.939 11.731 1.00 80.00 94 ASP A CA 1
ATOM 732 C C . ASP A 1 94 ? -8.246 15.004 10.239 1.00 80.00 94 ASP A C 1
ATOM 734 O O . ASP A 1 94 ? -8.040 14.044 9.493 1.00 80.00 94 ASP A O 1
ATOM 738 N N . ARG A 1 95 ? -8.779 16.146 9.788 1.00 87.12 95 ARG A N 1
ATOM 739 C CA . ARG A 1 95 ? -9.103 16.384 8.374 1.00 87.12 95 ARG A CA 1
ATOM 740 C C . ARG A 1 95 ? -7.884 16.244 7.464 1.00 87.12 95 ARG A C 1
ATOM 742 O O . ARG A 1 95 ? -8.056 15.838 6.319 1.00 87.12 95 ARG A O 1
ATOM 749 N N . HIS A 1 96 ? -6.688 16.563 7.960 1.00 90.06 96 HIS A N 1
ATOM 750 C CA . HIS A 1 96 ? -5.442 16.362 7.219 1.00 90.06 96 HIS A CA 1
ATOM 751 C C . HIS A 1 96 ? -5.210 14.879 6.920 1.00 90.06 96 HIS A C 1
ATOM 753 O O . HIS A 1 96 ? -5.045 14.492 5.766 1.00 90.06 96 HIS A O 1
ATOM 759 N N . ILE A 1 97 ? -5.311 14.034 7.950 1.00 90.44 97 ILE A N 1
ATOM 760 C CA . ILE A 1 97 ? -5.139 12.582 7.822 1.00 90.44 97 ILE A CA 1
ATOM 761 C C . ILE A 1 97 ? -6.218 11.988 6.916 1.00 90.44 97 ILE A C 1
ATOM 763 O O . ILE A 1 97 ? -5.907 11.164 6.062 1.00 90.44 97 ILE A O 1
ATOM 767 N N . GLU A 1 98 ? -7.469 12.436 7.040 1.00 91.44 98 GLU A N 1
ATOM 768 C CA . GLU A 1 98 ? -8.541 11.993 6.143 1.00 91.44 98 GLU A CA 1
ATOM 769 C C . GLU A 1 98 ? -8.255 12.315 4.676 1.00 91.44 98 GLU A C 1
ATOM 771 O O . GLU A 1 98 ? -8.488 11.462 3.823 1.00 91.44 98 GLU A O 1
ATOM 776 N N . GLY A 1 99 ? -7.721 13.506 4.388 1.00 92.19 99 GLY A N 1
ATOM 777 C CA . GLY A 1 99 ? -7.343 13.898 3.031 1.00 92.19 99 GLY A CA 1
ATOM 778 C C . GLY A 1 99 ? -6.216 13.035 2.462 1.00 92.19 99 GLY A C 1
ATOM 779 O O . GLY A 1 99 ? -6.310 12.579 1.324 1.00 92.19 99 GLY A O 1
ATOM 780 N N . VAL A 1 100 ? -5.182 12.748 3.260 1.00 92.38 100 VAL A N 1
ATOM 781 C CA . VAL A 1 100 ? -4.082 11.862 2.841 1.00 92.38 100 VAL A CA 1
ATOM 782 C C . VAL A 1 100 ? -4.590 10.445 2.576 1.00 92.38 100 VAL A C 1
ATOM 784 O O . VAL A 1 100 ? -4.281 9.856 1.542 1.00 92.38 100 VAL A O 1
ATOM 787 N N . VAL A 1 101 ? -5.395 9.899 3.490 1.00 91.94 101 VAL A N 1
ATOM 788 C CA . VAL A 1 101 ? -5.961 8.552 3.353 1.00 91.94 101 VAL A CA 1
ATOM 789 C C . VAL A 1 101 ? -6.872 8.463 2.122 1.00 91.94 101 VAL A C 1
ATOM 791 O O . VAL A 1 101 ? -6.844 7.453 1.429 1.00 91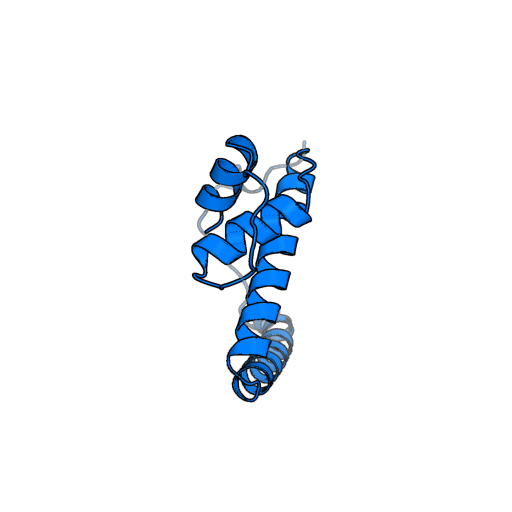.94 101 VAL A O 1
ATOM 794 N N . GLU A 1 102 ? -7.643 9.510 1.814 1.00 91.06 102 GLU A N 1
ATOM 795 C CA . GLU A 1 102 ? -8.501 9.577 0.621 1.00 91.06 102 GLU A CA 1
ATOM 796 C C . GLU A 1 102 ? -7.726 9.627 -0.694 1.00 91.06 102 GLU A C 1
ATOM 798 O O . GLU A 1 102 ? -8.175 9.074 -1.688 1.00 91.06 102 GLU A O 1
ATOM 803 N N . MET A 1 103 ? -6.562 10.274 -0.723 1.00 91.12 103 MET A N 1
ATOM 804 C CA . MET A 1 103 ? -5.730 10.287 -1.927 1.00 91.12 103 MET A CA 1
ATOM 805 C C . MET A 1 103 ? -5.087 8.925 -2.223 1.00 91.12 103 MET A C 1
ATOM 807 O O . MET A 1 103 ? -4.760 8.647 -3.376 1.00 91.12 103 MET A O 1
ATOM 811 N N . MET A 1 104 ? -4.872 8.101 -1.195 1.00 87.81 104 MET A N 1
ATOM 812 C CA . MET A 1 104 ? -4.146 6.830 -1.294 1.00 87.81 104 MET A CA 1
ATOM 813 C C . MET A 1 104 ? -5.055 5.616 -1.552 1.00 87.81 104 MET A C 1
ATOM 815 O O . MET A 1 104 ? -4.546 4.573 -1.970 1.00 87.81 104 MET A O 1
ATOM 819 N N . LEU A 1 105 ? -6.365 5.731 -1.293 1.00 83.62 105 LEU A N 1
ATOM 820 C CA . LEU A 1 105 ? -7.365 4.653 -1.384 1.00 83.62 105 LEU A CA 1
ATOM 821 C C . LEU A 1 105 ? -8.502 5.001 -2.345 1.00 83.62 105 LEU A C 1
ATOM 823 O O . LEU A 1 105 ? -8.784 4.159 -3.227 1.00 83.62 105 LEU A O 1
#

Secondary structure (DSSP, 8-state):
-PPPGGGSTTTT-----HHHHHHHHHHHHHHHHHHHHHHHTS-HHHHHHHHHHHHHHHHHHHHHHTT----HHHHHHHHHHHTT---SSPPPPPHHHHHHHHHH-

pLDDT: mean 90.33, std 7.82, range [58.75, 97.75]

Sequence (105 aa):
MTTYIHELKEWPGFRWDERVGAKHLAPVRHRQGRLIGRMEALGFGLRAEAVLATLTEDVVKSSEIEGEILDKDIVRSSIARRLGMDIGALAPADRHIEGVVEMML

Radius of gyration: 19.38 Å; chains: 1; bounding box: 42×38×46 Å

Foldseek 3Di:
DDDDPCNDPCPPVDDDDVVVVCVVVVVVVVVVVVVVVVLVVDDPVVNLVVVLVVLLCVLQVVCVVVVHHDDSLLLSLLVCVVVVHDPPDHDPRDPVSNVSSVVSD